Protein AF-A0A2A6P2Y0-F1 (afdb_monomer)

pLDDT: mean 92.46, std 8.44, range [58.28, 98.38]

Radius of gyration: 14.29 Å; Cα contacts (8 Å, |Δi|>4): 142; chains: 1; bounding box: 30×30×37 Å

Mean predicted aligned error: 3.89 Å

Sequence (111 aa):
MTQRHADSLEFLHALGSLYCRAGHHERGLVFLLLAAKIAPDNVAVLHSLAEAFVESGAGLRAIAAIDRIEDISEAVDPAVGRLRSKAQWLRGEKDRAREAFEAYLRARVAE

Foldseek 3Di:
DDPVLVVLLVVLQVVLLVCVVVVNLVVSLVSLVVSCVSPVLDLSSLCSNLVSCLSVLVLVSNVVSLVSNVVNDPDNDLVSLLSNLSSCVSVVVNVVSVVSVVVSVVVVVVD

Structure (mmCIF, N/CA/C/O backbone):
data_AF-A0A2A6P2Y0-F1
#
_entry.id   AF-A0A2A6P2Y0-F1
#
loop_
_atom_site.group_PDB
_atom_site.id
_atom_site.type_symbol
_atom_site.label_atom_id
_atom_site.label_alt_id
_atom_site.label_comp_id
_atom_site.label_asym_id
_atom_site.label_entity_id
_atom_site.label_seq_id
_atom_site.pdbx_PDB_ins_code
_atom_site.Cartn_x
_atom_site.Cartn_y
_atom_site.Cartn_z
_atom_site.occupancy
_atom_site.B_iso_or_equiv
_atom_site.auth_seq_id
_atom_site.auth_comp_id
_atom_site.auth_asym_id
_atom_site.auth_atom_id
_atom_site.pdbx_PDB_model_num
ATOM 1 N N . MET A 1 1 ? 5.922 -11.350 -21.339 1.00 61.22 1 MET A N 1
ATOM 2 C CA . MET A 1 1 ? 6.981 -10.543 -20.689 1.00 61.22 1 MET A CA 1
ATOM 3 C C . MET A 1 1 ? 8.326 -11.077 -21.178 1.00 61.22 1 MET A C 1
ATOM 5 O O . MET A 1 1 ? 8.456 -12.291 -21.245 1.00 61.22 1 MET A O 1
ATOM 9 N N . THR A 1 2 ? 9.276 -10.241 -21.612 1.00 82.12 2 THR A N 1
ATOM 10 C CA . THR A 1 2 ? 10.628 -10.717 -21.984 1.00 82.12 2 THR A CA 1
ATOM 11 C C . THR A 1 2 ? 11.497 -10.851 -20.731 1.00 82.12 2 THR A C 1
ATOM 13 O O . THR A 1 2 ? 11.271 -10.121 -19.768 1.00 82.12 2 THR A O 1
ATOM 16 N N . GLN A 1 3 ? 12.502 -11.736 -20.741 1.00 80.88 3 GLN A N 1
ATOM 17 C CA . GLN A 1 3 ? 13.393 -11.965 -19.589 1.00 80.88 3 GLN A CA 1
ATOM 18 C C . GLN A 1 3 ? 13.979 -10.656 -19.036 1.00 80.88 3 GLN A C 1
ATOM 20 O O . GLN A 1 3 ? 13.888 -10.373 -17.850 1.00 80.88 3 GLN A O 1
ATOM 25 N N . ARG A 1 4 ? 14.444 -9.775 -19.928 1.00 83.94 4 ARG A N 1
ATOM 26 C CA . ARG A 1 4 ? 14.985 -8.460 -19.564 1.00 83.94 4 ARG A CA 1
ATOM 27 C C . ARG A 1 4 ? 13.980 -7.566 -18.823 1.00 83.94 4 ARG A C 1
ATOM 29 O O . ARG A 1 4 ? 14.390 -6.776 -17.975 1.00 83.94 4 ARG A O 1
ATOM 36 N N . HIS A 1 5 ? 12.686 -7.650 -19.144 1.00 84.19 5 HIS A N 1
ATOM 37 C CA . HIS A 1 5 ? 11.650 -6.906 -18.421 1.00 84.19 5 HIS A CA 1
ATOM 38 C C . HIS A 1 5 ? 11.374 -7.501 -17.041 1.00 84.19 5 HIS A C 1
ATOM 40 O O . HIS A 1 5 ? 11.143 -6.727 -16.117 1.00 84.19 5 HIS A O 1
ATOM 46 N N . ALA A 1 6 ? 11.438 -8.827 -16.893 1.00 86.75 6 ALA A N 1
ATOM 47 C CA . ALA A 1 6 ? 11.303 -9.487 -15.597 1.00 86.75 6 ALA A CA 1
ATOM 48 C C . ALA A 1 6 ? 12.474 -9.131 -14.663 1.00 86.75 6 ALA A C 1
ATOM 50 O O . ALA A 1 6 ? 12.236 -8.661 -13.554 1.00 86.75 6 ALA A O 1
ATOM 51 N N . ASP A 1 7 ? 13.716 -9.211 -15.151 1.00 90.94 7 ASP A N 1
ATOM 52 C CA . ASP A 1 7 ? 14.904 -8.852 -14.362 1.00 90.94 7 ASP A CA 1
ATOM 53 C C . ASP A 1 7 ? 14.885 -7.361 -13.964 1.00 90.94 7 ASP A C 1
ATOM 55 O O . ASP A 1 7 ? 15.207 -6.984 -12.837 1.00 90.94 7 ASP A O 1
ATOM 59 N N . SER A 1 8 ? 14.456 -6.484 -14.884 1.00 94.06 8 SER A N 1
ATOM 60 C CA . SER A 1 8 ? 14.319 -5.048 -14.597 1.00 94.06 8 SER A CA 1
ATOM 61 C C . SER A 1 8 ? 13.226 -4.771 -13.563 1.00 94.06 8 SER A C 1
ATOM 63 O O . SER A 1 8 ? 13.391 -3.888 -12.723 1.00 94.06 8 SER A O 1
ATOM 65 N N . LEU A 1 9 ? 12.108 -5.500 -13.630 1.00 96.56 9 LEU A N 1
ATOM 66 C CA . LEU A 1 9 ? 11.003 -5.386 -12.682 1.00 96.56 9 LEU A CA 1
ATOM 67 C C . LEU A 1 9 ? 11.457 -5.767 -11.271 1.00 96.56 9 LEU A C 1
ATOM 69 O O . LEU A 1 9 ? 11.257 -4.984 -10.344 1.00 96.56 9 LEU A O 1
ATOM 73 N N . GLU A 1 10 ? 12.085 -6.934 -11.129 1.00 96.12 10 GLU A N 1
ATOM 74 C CA . GLU A 1 10 ? 12.587 -7.436 -9.848 1.00 96.12 10 GLU A CA 1
ATOM 75 C C . GLU A 1 10 ? 13.610 -6.471 -9.239 1.00 96.12 10 GLU A C 1
ATOM 77 O O . GLU A 1 10 ? 13.492 -6.089 -8.074 1.00 96.12 10 GLU A O 1
ATOM 82 N N . PHE A 1 11 ? 14.561 -5.991 -10.046 1.00 97.38 11 PHE A N 1
ATOM 83 C CA . PHE A 1 11 ? 15.572 -5.041 -9.591 1.00 97.38 11 PHE A CA 1
ATOM 84 C C . PHE A 1 11 ? 14.964 -3.716 -9.106 1.00 97.38 11 PHE A C 1
ATOM 86 O O . PHE A 1 11 ? 15.307 -3.232 -8.025 1.00 97.38 11 PHE A O 1
ATOM 93 N N . LEU A 1 12 ? 14.046 -3.126 -9.881 1.00 98.25 12 LEU A N 1
ATOM 94 C CA . LEU A 1 12 ? 13.383 -1.872 -9.511 1.00 98.25 12 LEU A CA 1
ATOM 95 C C . LEU A 1 12 ? 12.525 -2.033 -8.255 1.00 98.25 12 LEU A C 1
ATOM 97 O O . LEU A 1 12 ? 12.533 -1.154 -7.391 1.00 98.25 12 LEU A O 1
ATOM 101 N N . HIS A 1 13 ? 11.812 -3.153 -8.135 1.00 98.25 13 HIS A N 1
ATOM 102 C CA . HIS A 1 13 ? 11.020 -3.461 -6.951 1.00 98.25 13 HIS A CA 1
ATOM 103 C C . HIS A 1 13 ? 11.914 -3.577 -5.712 1.00 98.25 13 HIS A C 1
ATOM 105 O O . HIS A 1 13 ? 11.700 -2.848 -4.743 1.00 98.25 13 HIS A O 1
ATOM 111 N N . ALA A 1 14 ? 12.964 -4.399 -5.771 1.00 97.88 14 ALA A N 1
ATOM 112 C CA . ALA A 1 14 ? 13.893 -4.597 -4.661 1.00 97.88 14 ALA A CA 1
ATOM 113 C C . ALA A 1 14 ? 14.569 -3.287 -4.224 1.00 97.88 14 ALA A C 1
ATOM 115 O O . ALA A 1 14 ? 14.638 -2.986 -3.028 1.00 97.88 14 ALA A O 1
ATOM 116 N N . LEU A 1 15 ? 15.023 -2.474 -5.183 1.00 97.81 15 LEU A N 1
ATOM 117 C CA . LEU A 1 15 ? 15.647 -1.183 -4.902 1.00 97.81 15 LEU A CA 1
ATOM 118 C C . LEU A 1 15 ? 14.661 -0.208 -4.245 1.00 97.81 15 LEU A C 1
ATOM 120 O O . LEU A 1 15 ? 15.003 0.455 -3.263 1.00 97.81 15 LEU A O 1
ATOM 124 N N . GLY A 1 16 ? 13.429 -0.151 -4.752 1.00 98.00 16 GLY A N 1
ATOM 125 C CA . GLY A 1 16 ? 12.359 0.658 -4.179 1.00 98.00 16 GLY A CA 1
ATOM 126 C C . GLY A 1 16 ? 12.052 0.282 -2.733 1.00 98.00 16 GLY A C 1
ATOM 127 O O . GLY A 1 16 ? 12.089 1.141 -1.847 1.00 98.00 16 GLY A O 1
ATOM 128 N N . SER A 1 17 ? 11.848 -1.010 -2.474 1.00 97.00 17 SER A N 1
ATOM 129 C CA . SER A 1 17 ? 11.604 -1.538 -1.130 1.00 97.00 17 SER A CA 1
ATOM 130 C C . SER A 1 17 ? 12.778 -1.279 -0.180 1.00 97.00 17 SER A C 1
ATOM 132 O O . SER A 1 17 ? 12.556 -0.934 0.983 1.00 97.00 17 SER A O 1
ATOM 134 N N . LEU A 1 18 ? 14.026 -1.381 -0.652 1.00 97.81 18 LEU A N 1
ATOM 135 C CA . LEU A 1 18 ? 15.210 -1.091 0.161 1.00 97.81 18 LEU A CA 1
ATOM 136 C C . LEU A 1 18 ? 15.265 0.382 0.587 1.00 97.81 18 LEU A C 1
ATOM 138 O O . LEU A 1 18 ? 15.486 0.669 1.765 1.00 97.81 18 LEU A O 1
ATOM 142 N N . TYR A 1 19 ? 15.018 1.316 -0.336 1.00 97.62 19 TYR A N 1
ATOM 143 C CA . TYR A 1 19 ? 14.967 2.743 -0.004 1.00 97.62 19 TYR A CA 1
ATOM 144 C C . TYR A 1 19 ? 13.842 3.069 0.982 1.00 97.62 19 TYR A C 1
ATOM 146 O O . TYR A 1 19 ? 14.075 3.827 1.925 1.00 97.62 19 TYR A O 1
ATOM 154 N N . CYS A 1 20 ? 12.653 2.483 0.811 1.00 95.94 20 CYS A N 1
ATOM 155 C CA . CYS A 1 20 ? 11.547 2.648 1.757 1.00 95.94 20 CYS A CA 1
ATOM 156 C C . CYS A 1 20 ? 11.923 2.147 3.157 1.00 95.94 20 CYS A C 1
ATOM 158 O O . CYS A 1 20 ? 11.759 2.877 4.130 1.00 95.94 20 CYS A O 1
ATOM 160 N N . ARG A 1 21 ? 12.519 0.952 3.267 1.00 94.25 21 ARG A N 1
ATOM 161 C CA . ARG A 1 21 ? 12.985 0.394 4.552 1.00 94.25 21 ARG A CA 1
ATOM 162 C C . ARG A 1 21 ? 14.075 1.236 5.217 1.00 94.25 21 ARG A C 1
ATOM 164 O O . ARG A 1 21 ? 14.172 1.244 6.439 1.00 94.25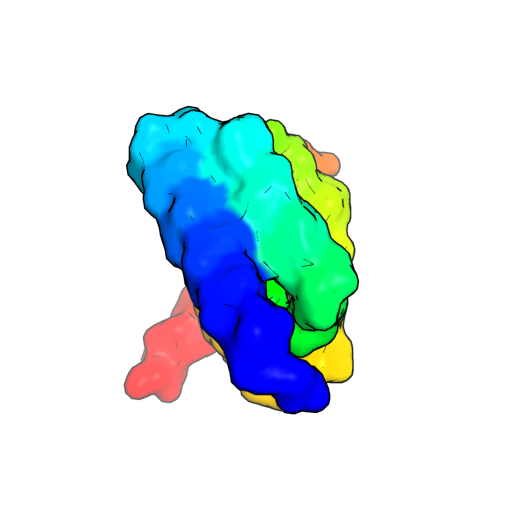 21 ARG A O 1
ATOM 171 N N . ALA A 1 22 ? 14.875 1.951 4.430 1.00 95.56 22 ALA A N 1
ATOM 172 C CA . ALA A 1 22 ? 15.867 2.906 4.919 1.00 95.56 22 ALA A CA 1
ATOM 173 C C . ALA A 1 22 ? 15.265 4.274 5.317 1.00 95.56 22 ALA A C 1
ATOM 175 O O . ALA A 1 22 ? 16.006 5.189 5.666 1.00 95.56 22 ALA A O 1
ATOM 176 N N . GLY A 1 23 ? 13.940 4.447 5.242 1.00 92.94 23 GLY A N 1
ATOM 177 C CA . GLY A 1 23 ? 13.243 5.700 5.550 1.00 92.94 23 GLY A CA 1
ATOM 178 C C . GLY A 1 23 ? 13.237 6.719 4.404 1.00 92.94 23 GLY A C 1
ATOM 179 O O . GLY A 1 23 ? 12.653 7.797 4.526 1.00 92.94 23 GLY A O 1
ATOM 180 N N . HIS A 1 24 ? 13.838 6.393 3.258 1.00 95.38 24 HIS A N 1
ATOM 181 C CA . HIS A 1 24 ? 13.871 7.242 2.067 1.00 95.38 24 HIS A CA 1
ATOM 182 C C . HIS A 1 24 ? 12.645 7.003 1.174 1.00 95.38 24 HIS A C 1
ATOM 184 O O . HIS A 1 24 ? 12.774 6.665 -0.005 1.00 95.38 24 HIS A O 1
ATOM 190 N N . HIS A 1 25 ? 11.449 7.185 1.737 1.00 91.56 25 HIS A N 1
ATOM 191 C CA . HIS A 1 25 ? 10.171 6.846 1.100 1.00 91.56 25 HIS A CA 1
ATOM 192 C C . HIS A 1 25 ? 9.981 7.498 -0.277 1.00 91.56 25 HIS A C 1
ATOM 194 O O . HIS A 1 25 ? 9.575 6.820 -1.213 1.00 91.56 25 HIS A O 1
ATOM 200 N N . GLU A 1 26 ? 10.343 8.774 -0.447 1.00 91.88 26 GLU A N 1
ATOM 201 C CA . GLU A 1 26 ? 10.222 9.464 -1.742 1.00 91.88 26 GLU A CA 1
ATOM 202 C C . GLU A 1 26 ? 11.089 8.827 -2.835 1.00 91.88 26 GLU A C 1
ATOM 204 O O . GLU A 1 26 ? 10.634 8.641 -3.962 1.00 91.88 26 GLU A O 1
ATOM 209 N N . ARG A 1 27 ? 12.329 8.441 -2.502 1.00 94.81 27 ARG A N 1
ATOM 210 C CA . ARG A 1 27 ? 13.227 7.760 -3.449 1.00 94.81 27 ARG A CA 1
ATOM 211 C C . ARG A 1 27 ? 12.732 6.353 -3.751 1.00 94.81 27 ARG A C 1
ATOM 213 O O . ARG A 1 27 ? 12.723 5.956 -4.911 1.00 94.81 27 ARG A O 1
ATOM 220 N N . GLY A 1 28 ? 12.288 5.625 -2.727 1.00 97.44 28 GLY A N 1
ATOM 221 C CA . GLY A 1 28 ? 11.715 4.293 -2.897 1.00 97.44 28 GLY A CA 1
ATOM 222 C C . GLY A 1 28 ? 10.491 4.306 -3.810 1.00 97.44 28 GLY A C 1
ATOM 223 O O . GLY A 1 28 ? 10.415 3.511 -4.747 1.00 97.44 28 GLY A O 1
ATOM 224 N N . LEU A 1 29 ? 9.601 5.288 -3.629 1.00 97.44 29 LEU A N 1
ATOM 225 C CA . LEU A 1 29 ? 8.430 5.498 -4.480 1.00 97.44 29 LEU A CA 1
ATOM 226 C C . LEU A 1 29 ? 8.792 5.659 -5.958 1.00 97.44 29 LEU A C 1
ATOM 228 O O . LEU A 1 29 ? 8.088 5.110 -6.799 1.00 97.44 29 LEU A O 1
ATOM 232 N N . VAL A 1 30 ? 9.882 6.354 -6.301 1.00 97.50 30 VAL A N 1
ATOM 233 C CA . VAL A 1 30 ? 10.303 6.496 -7.707 1.00 97.50 30 VAL A CA 1
ATOM 234 C C . VAL A 1 30 ? 10.544 5.128 -8.348 1.00 97.50 30 VAL A C 1
ATOM 236 O O . VAL A 1 30 ? 10.012 4.853 -9.424 1.00 97.50 30 VAL A O 1
ATOM 239 N N . PHE A 1 31 ? 11.300 4.250 -7.688 1.00 98.38 31 PHE A N 1
ATOM 240 C CA . PHE A 1 31 ? 11.608 2.925 -8.229 1.00 98.38 31 PHE A CA 1
ATOM 241 C C . PHE A 1 31 ? 10.380 2.013 -8.264 1.00 98.38 31 PHE A C 1
ATOM 243 O O . PHE A 1 31 ? 10.152 1.340 -9.268 1.00 98.38 31 PHE A O 1
ATOM 250 N N . LEU A 1 32 ? 9.541 2.053 -7.226 1.00 98.31 32 LEU A N 1
ATOM 251 C CA . LEU A 1 32 ? 8.293 1.287 -7.184 1.00 98.31 32 LEU A CA 1
ATOM 252 C C . LEU A 1 32 ? 7.300 1.735 -8.270 1.00 98.31 32 LEU A C 1
ATOM 254 O O . LEU A 1 32 ? 6.645 0.903 -8.893 1.00 98.31 32 LEU A O 1
ATOM 258 N N . LEU A 1 33 ? 7.221 3.036 -8.564 1.00 98.00 33 LEU A N 1
ATOM 259 C CA . LEU A 1 33 ? 6.394 3.559 -9.655 1.00 98.00 33 LEU A CA 1
ATOM 260 C C . LEU A 1 33 ? 6.930 3.145 -11.031 1.00 98.00 33 LEU A C 1
ATOM 262 O O . LEU A 1 33 ? 6.143 2.881 -11.938 1.00 98.00 33 LEU A O 1
ATOM 266 N N . LEU A 1 34 ? 8.253 3.065 -11.208 1.00 97.88 34 LEU A N 1
ATOM 267 C CA . LEU A 1 34 ? 8.849 2.523 -12.433 1.00 97.88 34 LEU A CA 1
ATOM 268 C C . LEU A 1 34 ? 8.561 1.024 -12.581 1.00 97.88 34 LEU A C 1
ATOM 270 O O . LEU A 1 34 ? 8.196 0.592 -13.673 1.00 97.88 34 LEU A O 1
ATOM 274 N N . ALA A 1 35 ? 8.651 0.251 -11.497 1.00 97.88 35 ALA A N 1
ATOM 275 C CA . ALA A 1 35 ? 8.263 -1.158 -11.481 1.00 97.88 35 ALA A CA 1
ATOM 276 C C . ALA A 1 35 ? 6.785 -1.3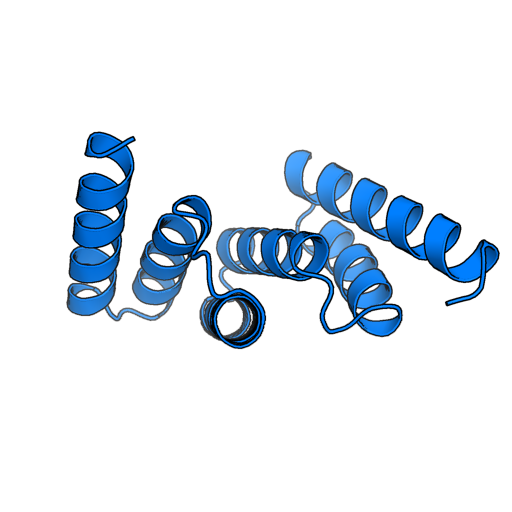36 -11.876 1.00 97.88 35 ALA A C 1
ATOM 278 O O . ALA A 1 35 ? 6.471 -2.130 -12.764 1.00 97.88 35 ALA A O 1
ATOM 279 N N . ALA A 1 36 ? 5.886 -0.517 -11.320 1.00 96.88 36 ALA A N 1
ATOM 280 C CA . ALA A 1 36 ? 4.463 -0.541 -11.657 1.00 96.88 36 ALA A CA 1
ATOM 281 C C . ALA A 1 36 ? 4.172 -0.119 -13.107 1.00 96.88 36 ALA A C 1
ATOM 283 O O . ALA A 1 36 ? 3.183 -0.554 -13.682 1.00 96.88 36 ALA A O 1
ATOM 284 N N . LYS A 1 37 ? 5.034 0.677 -13.754 1.00 96.56 37 LYS A N 1
ATOM 285 C CA . LYS A 1 37 ? 4.912 0.930 -15.202 1.00 96.56 37 LYS A CA 1
ATOM 286 C C . LYS A 1 37 ? 5.230 -0.304 -16.048 1.00 96.56 37 LYS A C 1
ATOM 288 O O . LYS A 1 37 ? 4.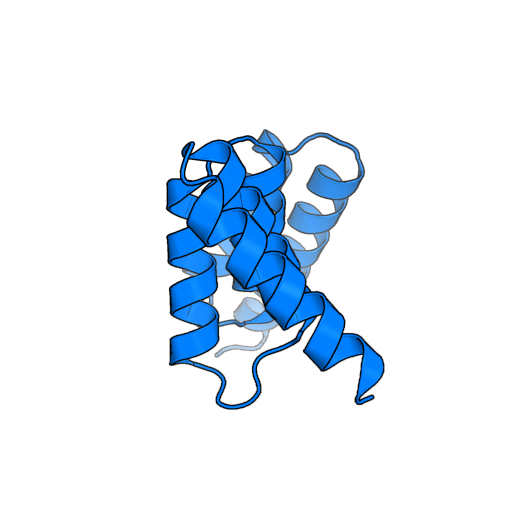666 -0.445 -17.128 1.00 96.56 37 LYS A O 1
ATOM 293 N N . ILE A 1 38 ? 6.138 -1.169 -15.590 1.00 95.88 38 ILE A N 1
ATOM 294 C CA . ILE A 1 38 ? 6.497 -2.414 -16.288 1.00 95.88 38 ILE A CA 1
ATOM 295 C C . ILE A 1 38 ? 5.425 -3.482 -16.056 1.00 95.88 38 ILE A C 1
ATOM 297 O O . ILE A 1 38 ? 5.062 -4.199 -16.988 1.00 95.88 38 ILE A O 1
ATOM 301 N N . ALA A 1 39 ? 4.918 -3.584 -14.827 1.00 95.62 39 ALA A N 1
ATOM 302 C CA . ALA A 1 39 ? 3.886 -4.540 -14.447 1.00 95.62 39 ALA A CA 1
ATOM 303 C C . ALA A 1 39 ? 2.833 -3.880 -13.532 1.00 95.62 39 ALA A C 1
ATOM 305 O O . ALA A 1 39 ? 2.946 -3.977 -12.308 1.00 95.62 39 ALA A O 1
ATOM 306 N N . PRO A 1 40 ? 1.809 -3.220 -14.111 1.00 94.94 40 PRO A N 1
ATOM 307 C CA . PRO A 1 40 ? 0.788 -2.486 -13.352 1.00 94.94 40 PRO A CA 1
ATOM 308 C C . PRO A 1 40 ? -0.031 -3.354 -12.398 1.00 94.94 40 PRO A C 1
ATOM 310 O O . PRO A 1 40 ? -0.468 -2.879 -11.357 1.00 94.94 40 PRO A O 1
ATOM 313 N N . ASP A 1 41 ? -0.188 -4.630 -12.745 1.00 94.19 41 ASP A N 1
ATOM 314 C CA . ASP A 1 41 ? -1.013 -5.596 -12.018 1.00 94.19 41 ASP A CA 1
ATOM 315 C C . ASP A 1 41 ? -0.173 -6.573 -11.180 1.00 94.19 41 ASP A C 1
ATOM 317 O O . ASP A 1 41 ? -0.658 -7.603 -10.714 1.00 94.19 41 ASP A O 1
ATOM 321 N N . ASN A 1 42 ? 1.118 -6.283 -10.982 1.00 94.56 42 ASN A N 1
ATOM 322 C CA . ASN A 1 42 ? 1.943 -7.089 -10.094 1.00 94.56 42 ASN A CA 1
ATOM 323 C C . ASN A 1 42 ? 1.593 -6.775 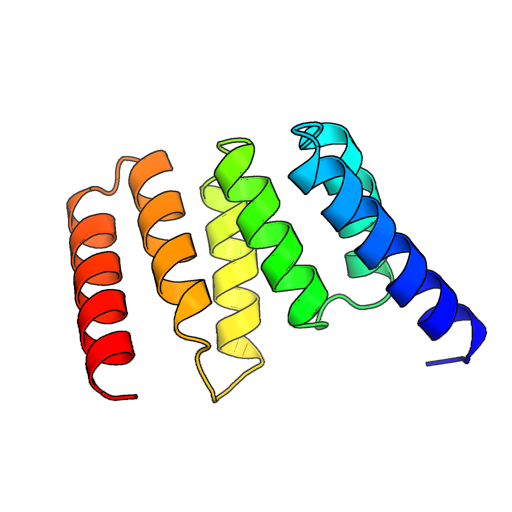-8.630 1.00 94.56 42 ASN A C 1
ATOM 325 O O . ASN A 1 42 ? 1.936 -5.712 -8.109 1.00 94.56 42 ASN A O 1
ATOM 329 N N . VAL A 1 43 ? 0.947 -7.733 -7.961 1.00 93.88 43 VAL A N 1
ATOM 330 C CA . VAL A 1 43 ? 0.475 -7.605 -6.573 1.00 93.88 43 VAL A CA 1
ATOM 331 C C . VAL A 1 43 ? 1.600 -7.244 -5.597 1.00 93.88 43 VAL A C 1
ATOM 333 O O . VAL A 1 43 ? 1.399 -6.404 -4.725 1.00 93.88 43 VAL A O 1
ATOM 336 N N . ALA A 1 44 ? 2.805 -7.798 -5.756 1.00 93.75 44 ALA A N 1
ATOM 337 C CA . ALA A 1 44 ? 3.922 -7.519 -4.850 1.00 93.75 44 ALA A CA 1
ATOM 338 C C . ALA A 1 44 ? 4.429 -6.068 -4.972 1.00 93.75 44 ALA A C 1
ATOM 340 O O . ALA A 1 44 ? 4.752 -5.417 -3.968 1.00 93.75 44 ALA A O 1
ATOM 341 N N . VAL A 1 45 ? 4.450 -5.534 -6.199 1.00 96.44 45 VAL A N 1
ATOM 342 C CA . VAL A 1 45 ? 4.781 -4.126 -6.462 1.00 96.44 45 VAL A CA 1
ATOM 343 C C . VAL A 1 45 ? 3.689 -3.206 -5.926 1.00 96.44 45 VAL A C 1
ATOM 345 O O . VAL A 1 45 ? 4.001 -2.229 -5.244 1.00 96.44 45 VAL A O 1
ATOM 348 N N . LEU A 1 46 ? 2.417 -3.527 -6.179 1.00 96.19 46 LEU A N 1
ATOM 349 C CA . LEU A 1 46 ? 1.278 -2.766 -5.659 1.00 96.19 46 LEU A CA 1
ATOM 350 C C . LEU A 1 46 ? 1.265 -2.741 -4.126 1.00 96.19 46 LEU A C 1
ATOM 352 O O . LEU A 1 46 ? 1.056 -1.681 -3.540 1.00 96.19 46 LEU A O 1
ATOM 356 N N . HIS A 1 47 ? 1.564 -3.865 -3.470 1.00 95.62 47 HIS A N 1
ATOM 357 C CA . HIS A 1 47 ? 1.668 -3.938 -2.013 1.00 95.62 47 HIS A CA 1
ATOM 358 C C . HIS A 1 47 ? 2.777 -3.014 -1.492 1.00 95.62 47 HIS A C 1
ATOM 360 O O . HIS A 1 47 ? 2.573 -2.242 -0.555 1.00 95.62 47 HIS A O 1
ATOM 366 N N . SER A 1 48 ? 3.948 -3.038 -2.135 1.00 96.19 48 SER A N 1
ATOM 367 C CA . SER A 1 48 ? 5.067 -2.164 -1.760 1.00 96.19 48 SER A CA 1
ATOM 368 C C . SER A 1 48 ? 4.746 -0.684 -1.994 1.00 96.19 48 SER A C 1
ATOM 370 O O . SER A 1 48 ? 5.129 0.163 -1.189 1.00 96.19 48 SER A O 1
ATOM 372 N N . LEU A 1 49 ? 4.003 -0.355 -3.058 1.00 97.44 49 LEU A N 1
ATOM 373 C CA . LEU A 1 49 ? 3.485 0.996 -3.288 1.00 97.44 49 LEU A CA 1
ATOM 374 C C . LEU A 1 49 ? 2.485 1.417 -2.212 1.00 97.44 49 LEU A C 1
ATOM 376 O O . LEU A 1 49 ? 2.573 2.542 -1.726 1.00 97.44 49 LEU A O 1
ATOM 380 N N . ALA A 1 50 ? 1.557 0.541 -1.826 1.00 96.69 50 ALA A N 1
ATOM 381 C CA . ALA A 1 50 ? 0.591 0.821 -0.771 1.00 96.69 50 ALA A CA 1
ATOM 382 C C . ALA A 1 50 ? 1.296 1.137 0.555 1.00 96.69 50 ALA A C 1
ATOM 384 O O . ALA A 1 50 ? 0.990 2.152 1.183 1.00 96.69 50 ALA A O 1
ATOM 385 N N . GLU A 1 51 ? 2.285 0.328 0.943 1.00 95.88 51 GLU A N 1
ATOM 386 C CA . GLU A 1 51 ? 3.106 0.575 2.131 1.00 95.88 51 GLU A CA 1
ATOM 387 C C . GLU A 1 51 ? 3.864 1.905 2.025 1.00 95.88 51 GLU A C 1
ATOM 389 O O . GLU A 1 51 ? 3.757 2.753 2.912 1.00 95.88 51 GLU A O 1
ATOM 394 N N . ALA A 1 52 ? 4.551 2.150 0.907 1.00 96.56 52 ALA A N 1
ATOM 395 C CA . ALA A 1 52 ? 5.303 3.382 0.700 1.00 96.56 52 ALA A CA 1
ATOM 396 C C . ALA A 1 52 ? 4.413 4.638 0.722 1.00 96.56 52 ALA A C 1
ATOM 398 O O . ALA A 1 52 ? 4.804 5.653 1.299 1.00 96.56 52 ALA A O 1
ATOM 399 N N . PHE A 1 53 ? 3.210 4.579 0.142 1.00 97.56 53 PHE A N 1
ATOM 400 C CA . PHE A 1 53 ? 2.243 5.676 0.195 1.00 97.56 53 PHE A CA 1
ATOM 401 C C . PHE A 1 53 ? 1.696 5.903 1.599 1.00 97.56 53 PHE A C 1
ATOM 403 O O . PHE A 1 53 ? 1.491 7.051 1.991 1.00 97.56 53 PHE A O 1
ATOM 410 N N . VAL A 1 54 ? 1.465 4.841 2.367 1.00 96.75 54 VAL A N 1
ATOM 411 C CA . VAL A 1 54 ? 1.062 4.956 3.769 1.00 96.75 54 VAL A CA 1
ATOM 412 C C . VAL A 1 54 ? 2.155 5.640 4.593 1.00 96.75 54 VAL A C 1
ATOM 414 O O . VAL A 1 54 ? 1.857 6.584 5.325 1.00 96.75 54 VAL A O 1
ATOM 417 N N . GLU A 1 55 ? 3.413 5.223 4.454 1.00 94.75 55 GLU A N 1
ATOM 418 C CA . GLU A 1 55 ? 4.521 5.843 5.193 1.00 94.75 55 GLU A CA 1
ATOM 419 C C . GLU A 1 55 ? 4.813 7.281 4.737 1.00 94.75 55 GLU A C 1
ATOM 421 O O . GLU A 1 55 ? 5.237 8.111 5.539 1.00 94.75 55 GLU A O 1
ATOM 426 N N . SER A 1 56 ? 4.519 7.623 3.479 1.00 94.06 56 SER A N 1
ATOM 427 C CA . SER A 1 56 ? 4.634 8.994 2.970 1.00 94.06 56 SER A CA 1
ATOM 428 C C . SER A 1 56 ? 3.392 9.863 3.231 1.00 94.06 56 SER A C 1
ATOM 430 O O . SER A 1 56 ? 3.301 10.965 2.688 1.00 94.06 56 SER A O 1
ATOM 432 N N . GLY A 1 57 ? 2.390 9.373 3.970 1.00 95.19 57 GLY A N 1
ATOM 433 C CA . GLY A 1 57 ? 1.151 10.110 4.264 1.00 95.19 57 GLY A CA 1
ATOM 434 C C . GLY A 1 57 ? 0.164 10.238 3.091 1.00 95.19 57 GLY A C 1
ATOM 435 O O . GLY A 1 57 ? -0.859 10.912 3.203 1.00 95.19 57 GLY A O 1
ATOM 436 N N . ALA A 1 58 ? 0.420 9.582 1.960 1.00 96.81 58 ALA A N 1
ATOM 437 C CA . ALA A 1 58 ? -0.395 9.634 0.748 1.00 96.81 58 ALA A CA 1
ATOM 438 C C . ALA A 1 58 ? -1.577 8.641 0.792 1.00 96.81 58 ALA A C 1
ATOM 440 O O . ALA A 1 58 ? -1.732 7.794 -0.092 1.00 96.81 58 ALA A O 1
ATOM 441 N N . GLY A 1 59 ? -2.445 8.768 1.802 1.00 97.56 59 GLY A N 1
ATOM 442 C CA . GLY A 1 59 ? -3.524 7.809 2.088 1.00 97.56 59 GLY A CA 1
ATOM 443 C C . GLY A 1 59 ? -4.469 7.518 0.913 1.00 97.56 59 GLY A C 1
ATOM 444 O O . GLY A 1 59 ? -4.855 6.373 0.708 1.00 97.56 59 GLY A O 1
ATOM 445 N N . LEU A 1 60 ? -4.799 8.513 0.079 1.00 97.88 60 LEU A N 1
ATOM 446 C CA . LEU A 1 60 ? -5.645 8.294 -1.105 1.00 97.88 60 LEU A CA 1
ATOM 447 C C . LEU A 1 60 ? -4.988 7.356 -2.132 1.00 97.88 60 LEU A C 1
ATOM 449 O O . LEU A 1 60 ? -5.651 6.481 -2.681 1.00 97.88 60 LEU A O 1
ATOM 453 N N . ARG A 1 61 ? -3.682 7.518 -2.375 1.00 97.81 61 ARG A N 1
ATOM 454 C CA . ARG A 1 61 ? -2.939 6.676 -3.327 1.00 97.81 61 ARG A CA 1
ATOM 455 C C . ARG A 1 61 ? -2.718 5.272 -2.778 1.00 97.81 61 ARG A C 1
ATOM 457 O O . ARG A 1 61 ? -2.759 4.317 -3.543 1.00 97.81 61 ARG A O 1
ATOM 464 N N . ALA A 1 62 ? -2.533 5.153 -1.463 1.00 97.69 62 ALA A N 1
ATOM 465 C CA . ALA A 1 62 ? -2.480 3.859 -0.798 1.00 97.69 62 ALA A CA 1
ATOM 466 C C . ALA A 1 62 ? -3.782 3.074 -0.994 1.00 97.69 62 ALA A C 1
ATOM 468 O O . ALA A 1 62 ? -3.722 1.923 -1.405 1.00 97.69 62 ALA A O 1
ATOM 469 N N . ILE A 1 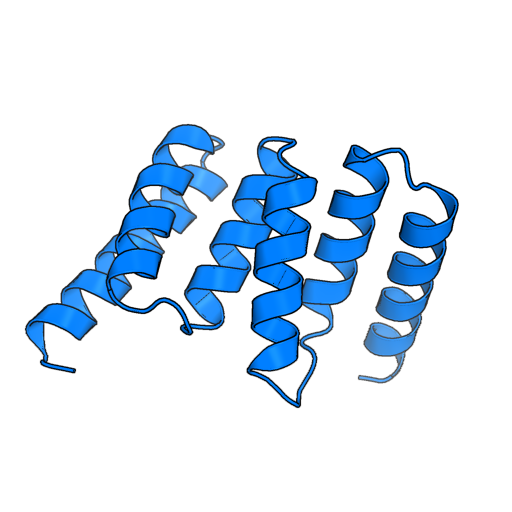63 ? -4.946 3.705 -0.775 1.00 97.44 63 ILE A N 1
ATOM 470 C CA . ILE A 1 63 ? -6.249 3.067 -1.021 1.00 97.44 63 ILE A CA 1
ATOM 471 C C . ILE A 1 63 ? -6.369 2.614 -2.475 1.00 97.44 63 ILE A C 1
ATOM 473 O O . ILE A 1 63 ? -6.678 1.457 -2.700 1.00 97.44 63 ILE A O 1
ATOM 477 N N . ALA A 1 64 ? -6.019 3.456 -3.448 1.00 97.19 64 ALA A N 1
ATOM 478 C CA . ALA A 1 64 ? -6.092 3.064 -4.856 1.00 97.19 64 ALA A CA 1
ATOM 479 C C . ALA A 1 64 ? -5.217 1.837 -5.194 1.00 97.19 64 ALA A C 1
ATOM 481 O O . ALA A 1 64 ? -5.634 0.974 -5.962 1.00 97.19 64 ALA A O 1
ATOM 482 N N . ALA A 1 65 ? -4.013 1.738 -4.619 1.00 96.38 65 ALA A N 1
ATOM 483 C CA . ALA A 1 65 ? -3.159 0.563 -4.796 1.00 96.38 65 ALA A CA 1
ATOM 484 C C . ALA A 1 65 ? -3.755 -0.689 -4.130 1.00 96.38 65 ALA A C 1
ATOM 486 O O . ALA A 1 65 ? -3.685 -1.772 -4.700 1.00 96.38 65 ALA A O 1
ATOM 487 N N . ILE A 1 66 ? -4.360 -0.531 -2.951 1.00 95.81 66 ILE A N 1
ATOM 488 C CA . ILE A 1 66 ? -5.028 -1.609 -2.210 1.00 95.81 66 ILE A CA 1
ATOM 489 C C . ILE A 1 66 ? -6.255 -2.119 -2.965 1.00 95.81 66 ILE A C 1
ATOM 491 O O . ILE A 1 66 ? -6.387 -3.324 -3.150 1.00 95.81 66 ILE A O 1
ATOM 495 N N . ASP A 1 67 ? -7.108 -1.215 -3.444 1.00 95.00 67 ASP A N 1
ATOM 496 C CA . ASP A 1 67 ? -8.287 -1.550 -4.244 1.00 95.00 67 ASP A CA 1
ATOM 497 C C . ASP A 1 67 ? -7.864 -2.366 -5.474 1.00 95.00 67 ASP A C 1
ATOM 499 O O . ASP A 1 67 ? -8.442 -3.408 -5.766 1.00 95.00 67 ASP A O 1
ATOM 503 N N . ARG A 1 68 ? -6.760 -1.970 -6.127 1.00 95.06 68 ARG A N 1
ATOM 504 C CA . ARG A 1 68 ? -6.227 -2.717 -7.269 1.00 95.06 68 ARG A CA 1
ATOM 505 C C . ARG A 1 68 ? -5.742 -4.123 -6.900 1.00 95.06 68 ARG A C 1
ATOM 507 O O . ARG A 1 68 ? -5.908 -5.030 -7.707 1.00 95.06 68 ARG A O 1
ATOM 514 N N . ILE A 1 69 ? -5.139 -4.319 -5.725 1.00 94.00 69 ILE A N 1
ATOM 515 C CA . ILE A 1 69 ? -4.735 -5.656 -5.249 1.00 94.00 69 ILE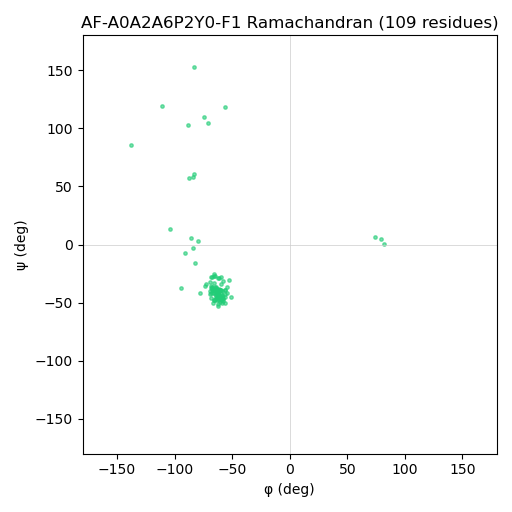 A CA 1
ATOM 516 C C . ILE A 1 69 ? -5.966 -6.545 -5.056 1.00 94.00 69 ILE A C 1
ATOM 518 O O . ILE A 1 69 ? -5.957 -7.690 -5.505 1.00 94.00 69 ILE A O 1
ATOM 522 N N . GLU A 1 70 ? -7.010 -6.013 -4.418 1.00 91.44 70 GLU A N 1
ATOM 523 C CA . GLU A 1 70 ? -8.266 -6.729 -4.160 1.00 91.44 70 GLU A CA 1
ATOM 524 C C . GLU A 1 70 ? -9.020 -7.068 -5.457 1.00 91.44 70 GLU A C 1
ATOM 526 O O . GLU A 1 70 ? -9.618 -8.135 -5.549 1.00 91.44 70 GLU A O 1
ATOM 531 N N . ASP A 1 71 ? -8.933 -6.219 -6.487 1.00 92.19 71 ASP A N 1
ATOM 532 C CA . ASP A 1 71 ? -9.504 -6.504 -7.812 1.00 92.19 71 ASP A CA 1
ATOM 533 C C . ASP A 1 71 ? -8.789 -7.656 -8.546 1.00 92.19 71 ASP A C 1
ATOM 535 O O . ASP A 1 71 ? -9.377 -8.299 -9.417 1.00 92.19 71 ASP A O 1
ATOM 539 N N . ILE A 1 72 ? -7.499 -7.877 -8.265 1.00 90.56 72 ILE A N 1
ATOM 540 C CA . ILE A 1 72 ? -6.660 -8.866 -8.965 1.00 90.56 72 ILE A CA 1
ATOM 541 C C . ILE A 1 72 ? -6.636 -10.208 -8.226 1.00 90.56 72 ILE A C 1
ATOM 543 O O . ILE A 1 72 ? -6.577 -11.259 -8.865 1.00 90.56 72 ILE A O 1
ATOM 547 N N . SER A 1 73 ? -6.627 -10.185 -6.892 1.00 81.69 73 SER A 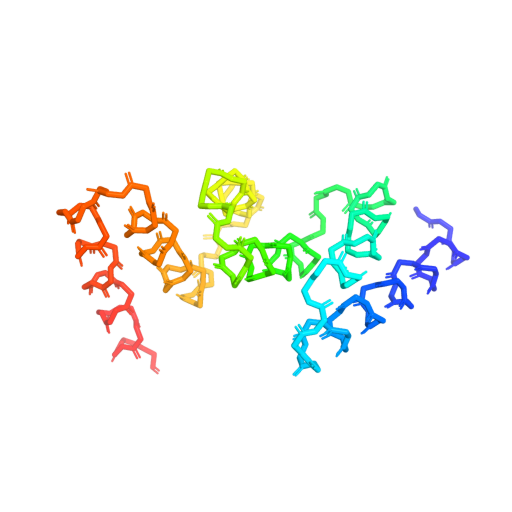N 1
ATOM 548 C CA . SER A 1 73 ? -6.438 -11.370 -6.055 1.00 81.69 73 SER A CA 1
ATOM 549 C C . SER A 1 73 ? -7.719 -11.739 -5.312 1.00 81.69 73 SER A C 1
ATOM 551 O O . SER A 1 73 ? -8.171 -10.993 -4.450 1.00 81.69 73 SER A O 1
ATOM 553 N N . GLU A 1 74 ? -8.251 -12.940 -5.563 1.00 67.50 74 GLU A N 1
ATOM 554 C CA . GLU A 1 74 ? -9.347 -13.509 -4.756 1.00 67.50 74 GLU A CA 1
ATOM 555 C C . GLU A 1 74 ? -8.913 -13.807 -3.311 1.00 67.50 74 GLU A C 1
ATOM 557 O O . GLU A 1 74 ? -9.729 -13.773 -2.390 1.00 67.50 74 GLU A O 1
ATOM 562 N N . ALA A 1 75 ? -7.622 -14.075 -3.092 1.00 65.62 75 ALA A N 1
ATOM 563 C CA . ALA A 1 75 ? -7.055 -14.225 -1.760 1.00 65.62 75 ALA A CA 1
ATOM 564 C C . ALA A 1 75 ? -6.616 -12.850 -1.245 1.00 65.62 75 ALA A C 1
ATOM 566 O O . ALA A 1 75 ? -5.585 -12.313 -1.664 1.00 65.62 75 ALA A O 1
ATOM 567 N N . VAL A 1 76 ? -7.414 -12.270 -0.349 1.00 61.72 76 VAL A N 1
ATOM 568 C CA . VAL A 1 76 ? -7.059 -11.032 0.350 1.00 61.72 76 VAL A CA 1
ATOM 569 C C . VAL A 1 76 ? -5.947 -11.358 1.341 1.00 61.72 76 VAL A C 1
ATOM 571 O O . VAL A 1 76 ? -6.206 -11.955 2.382 1.00 61.72 76 VAL A O 1
ATOM 574 N N . ASP A 1 77 ? -4.711 -10.968 1.022 1.00 72.88 77 ASP A N 1
ATOM 575 C CA . ASP A 1 77 ? -3.605 -11.005 1.979 1.00 72.88 77 ASP A CA 1
ATOM 576 C C . ASP A 1 77 ? -4.001 -10.171 3.214 1.00 72.88 77 ASP A C 1
ATOM 578 O O . ASP A 1 77 ? -4.224 -8.957 3.083 1.00 72.88 77 ASP A O 1
ATOM 582 N N . PRO A 1 78 ? -4.091 -10.772 4.418 1.00 76.56 78 PRO A N 1
ATOM 583 C CA . PRO A 1 78 ? -4.449 -10.044 5.629 1.00 76.56 78 PRO A CA 1
ATOM 584 C C . PRO A 1 78 ? -3.566 -8.810 5.861 1.00 76.56 78 PRO A C 1
ATOM 586 O O . PRO A 1 78 ? -4.041 -7.800 6.389 1.00 76.56 78 PRO A O 1
ATOM 589 N N . ALA A 1 79 ? -2.302 -8.823 5.420 1.00 77.75 79 ALA A N 1
ATOM 590 C CA . ALA A 1 79 ? -1.392 -7.685 5.542 1.00 77.75 79 ALA A CA 1
ATOM 591 C C . ALA A 1 79 ? -1.921 -6.407 4.860 1.00 77.75 79 ALA A C 1
ATOM 593 O O . ALA A 1 79 ? -1.692 -5.300 5.369 1.00 77.75 79 ALA A O 1
ATOM 594 N N . VAL A 1 80 ? -2.695 -6.546 3.778 1.00 89.69 80 VAL A N 1
ATOM 595 C CA . VAL A 1 80 ? -3.324 -5.436 3.045 1.00 89.69 80 VAL A CA 1
ATOM 596 C C . VAL A 1 80 ? -4.402 -4.752 3.892 1.00 89.69 80 VAL A C 1
ATOM 598 O O . VAL A 1 80 ? -4.500 -3.521 3.898 1.00 89.69 80 VAL A O 1
ATOM 601 N N . GLY A 1 81 ? -5.149 -5.512 4.700 1.00 92.06 81 GLY A N 1
ATOM 602 C CA . GLY A 1 81 ? -6.170 -4.971 5.606 1.00 92.06 81 GLY A CA 1
ATOM 603 C C . GLY A 1 81 ? -5.593 -3.997 6.641 1.00 92.06 81 GLY A C 1
ATOM 604 O O . GLY A 1 81 ? -6.162 -2.930 6.898 1.00 92.06 81 GLY A O 1
ATOM 605 N N . ARG A 1 82 ? -4.399 -4.299 7.170 1.00 94.50 82 ARG A N 1
ATOM 606 C CA . ARG A 1 82 ? -3.662 -3.385 8.062 1.00 94.50 82 ARG A CA 1
ATOM 607 C C . ARG A 1 82 ? -3.297 -2.075 7.356 1.00 94.50 82 ARG A C 1
ATOM 609 O O . ARG A 1 82 ? -3.436 -1.002 7.948 1.00 94.50 82 ARG A O 1
ATOM 616 N N . LEU A 1 83 ? -2.834 -2.146 6.105 1.00 95.88 83 LEU A N 1
ATOM 617 C CA . LEU A 1 83 ? -2.476 -0.961 5.317 1.00 95.88 83 LEU A CA 1
ATOM 618 C C . LEU A 1 83 ? -3.708 -0.108 4.993 1.00 95.88 83 LEU A C 1
ATOM 620 O O . LEU A 1 83 ? -3.640 1.117 5.110 1.00 95.88 83 LEU A O 1
ATOM 624 N N . ARG A 1 84 ? -4.848 -0.736 4.675 1.00 96.44 84 ARG A N 1
ATOM 625 C CA . ARG A 1 84 ? -6.120 -0.040 4.420 1.00 96.44 84 ARG A CA 1
ATOM 626 C C . ARG A 1 84 ? -6.579 0.762 5.629 1.00 96.44 84 ARG A C 1
ATOM 628 O O . ARG A 1 84 ? -6.908 1.939 5.482 1.00 96.44 84 ARG A O 1
ATOM 635 N N . SER A 1 85 ? -6.523 0.162 6.817 1.00 97.12 85 SER A N 1
ATOM 636 C CA . SER A 1 85 ? -6.817 0.864 8.068 1.00 97.12 85 SER A CA 1
ATOM 637 C C . SER A 1 85 ? -5.934 2.107 8.249 1.00 97.12 85 SER A C 1
ATOM 639 O O . SER A 1 85 ? -6.446 3.211 8.451 1.00 97.12 85 SER A O 1
ATOM 641 N N . LYS A 1 86 ? -4.608 1.973 8.092 1.00 97.44 86 LYS A N 1
ATOM 642 C CA . LYS A 1 86 ? -3.678 3.110 8.230 1.00 97.44 86 LYS A CA 1
ATOM 643 C C . LYS A 1 86 ? -3.932 4.189 7.167 1.00 97.44 86 LYS A C 1
ATOM 645 O O . LYS A 1 86 ? -3.903 5.378 7.481 1.00 97.44 86 LYS A O 1
ATOM 650 N N . ALA A 1 87 ? -4.251 3.803 5.934 1.00 97.88 87 ALA A N 1
ATOM 651 C CA . ALA A 1 87 ? -4.588 4.735 4.861 1.00 97.88 87 ALA A CA 1
ATOM 652 C C . ALA A 1 87 ? -5.896 5.507 5.126 1.00 97.88 87 ALA A C 1
ATOM 654 O O . ALA A 1 87 ? -5.944 6.719 4.910 1.00 97.88 87 ALA A O 1
ATOM 655 N N . GLN A 1 88 ? -6.936 4.846 5.641 1.00 98.12 88 GLN A N 1
ATOM 656 C CA . GLN A 1 88 ? -8.190 5.492 6.059 1.00 98.12 88 GLN A CA 1
ATOM 657 C C . GLN A 1 88 ? -7.971 6.446 7.237 1.00 98.12 88 GLN A C 1
ATOM 659 O O . GLN A 1 88 ? -8.503 7.557 7.242 1.00 98.12 88 GLN A O 1
ATOM 664 N N . TRP A 1 89 ? -7.121 6.062 8.193 1.00 98.19 89 TRP A N 1
ATOM 665 C CA . TRP A 1 89 ? -6.745 6.928 9.308 1.00 98.19 89 TRP A CA 1
ATOM 666 C C . TRP A 1 89 ? -6.091 8.227 8.825 1.00 98.19 89 TRP A C 1
ATOM 668 O O . TRP A 1 89 ? -6.486 9.311 9.256 1.00 98.19 89 TRP A O 1
ATOM 678 N N . LEU A 1 90 ? -5.143 8.137 7.884 1.00 97.81 90 LEU A N 1
ATOM 679 C CA . LEU A 1 90 ? -4.492 9.303 7.267 1.00 97.81 90 LEU A CA 1
ATOM 680 C C . LEU A 1 90 ? -5.482 10.231 6.552 1.00 97.81 90 LEU A C 1
ATOM 682 O O . LEU A 1 90 ? -5.244 11.432 6.458 1.00 97.81 90 LEU A O 1
ATOM 686 N N . ARG A 1 91 ? -6.599 9.687 6.063 1.00 97.12 91 ARG A N 1
ATOM 687 C CA . ARG A 1 91 ? -7.680 10.449 5.423 1.00 97.12 91 ARG A CA 1
ATOM 688 C C . ARG A 1 91 ? -8.682 11.051 6.414 1.00 97.12 91 ARG A C 1
ATOM 690 O O . ARG A 1 91 ? -9.601 11.740 5.988 1.00 97.12 91 ARG A O 1
ATOM 697 N N . GLY A 1 92 ? -8.529 10.795 7.713 1.00 96.69 92 GLY A N 1
ATOM 698 C CA . GLY A 1 92 ? -9.474 11.229 8.745 1.00 96.69 92 GLY A CA 1
ATOM 699 C C . GLY A 1 92 ? -10.725 10.351 8.863 1.00 96.69 92 GLY A C 1
ATOM 700 O O . GLY A 1 92 ? -11.601 10.651 9.671 1.00 96.69 92 GLY A O 1
ATOM 701 N N . GLU A 1 93 ? -10.802 9.244 8.122 1.00 97.19 93 GLU A N 1
ATOM 702 C CA . GLU A 1 93 ? -11.930 8.303 8.114 1.00 97.19 93 GLU A CA 1
ATOM 703 C C . GLU A 1 93 ? -11.810 7.310 9.282 1.00 97.19 93 GLU A C 1
ATOM 705 O O . GLU A 1 93 ? -11.650 6.106 9.088 1.00 97.19 93 GLU A O 1
ATOM 710 N N . LYS A 1 94 ? -11.819 7.829 10.515 1.00 95.81 94 LYS A N 1
ATOM 711 C CA . LYS A 1 94 ? -11.460 7.067 11.724 1.00 95.81 94 LYS A CA 1
ATOM 712 C C . LYS A 1 94 ? -12.353 5.853 11.980 1.00 95.81 94 LYS A C 1
ATOM 714 O O . LYS A 1 94 ? -11.831 4.812 12.368 1.00 95.81 94 LYS A O 1
ATOM 719 N N . ASP A 1 95 ? -13.656 5.971 11.739 1.00 97.06 95 ASP A N 1
ATOM 720 C CA . ASP A 1 95 ? -14.597 4.864 11.949 1.00 97.06 95 ASP A CA 1
ATOM 721 C C . ASP A 1 95 ? -14.295 3.707 10.991 1.00 97.06 95 ASP A C 1
ATOM 723 O O . ASP A 1 95 ? -14.082 2.576 11.421 1.00 97.06 95 ASP A O 1
ATOM 727 N N . ARG A 1 96 ? -14.110 4.017 9.701 1.00 95.88 96 ARG A N 1
ATOM 728 C CA . ARG A 1 96 ? -13.719 3.028 8.684 1.00 95.88 96 ARG A CA 1
ATOM 729 C C . ARG A 1 96 ? -12.356 2.410 8.989 1.00 95.88 96 ARG A C 1
ATOM 731 O O . ARG A 1 96 ? -12.199 1.197 8.892 1.00 95.88 96 ARG A O 1
ATOM 738 N N . ALA A 1 97 ? -11.390 3.230 9.411 1.00 96.94 97 ALA A N 1
ATOM 739 C CA . ALA A 1 97 ? -10.059 2.766 9.791 1.00 96.94 97 ALA A CA 1
ATOM 740 C C . ALA A 1 97 ? -10.114 1.752 10.939 1.00 96.94 97 ALA A C 1
ATOM 742 O O . ALA A 1 97 ? -9.379 0.760 10.925 1.00 96.94 97 ALA A O 1
ATOM 743 N N . ARG A 1 98 ? -10.989 1.991 11.922 1.00 96.81 98 ARG A N 1
ATOM 744 C CA . ARG A 1 98 ? -11.218 1.078 13.041 1.00 96.81 98 ARG A CA 1
ATOM 745 C C . ARG A 1 98 ? -11.846 -0.229 12.569 1.00 96.81 98 ARG A C 1
ATOM 747 O O . ARG A 1 98 ? -11.307 -1.286 12.882 1.00 96.81 98 ARG A O 1
ATOM 754 N N . GLU A 1 99 ? -12.921 -0.163 11.792 1.00 94.69 99 GLU A N 1
ATOM 755 C CA . GLU A 1 99 ? -13.590 -1.350 11.244 1.00 94.69 99 GLU A CA 1
ATOM 756 C C . GLU A 1 99 ? -12.626 -2.225 10.429 1.00 94.69 99 GLU A C 1
ATOM 758 O O . GLU A 1 99 ? -12.566 -3.442 10.625 1.00 94.69 99 GLU A O 1
ATOM 763 N N . ALA A 1 100 ? -11.814 -1.604 9.567 1.00 92.19 100 ALA A N 1
ATOM 764 C CA . ALA A 1 100 ? -10.805 -2.295 8.769 1.00 92.19 100 ALA A CA 1
ATOM 765 C C . ALA A 1 100 ? -9.726 -2.957 9.642 1.00 92.19 100 ALA A C 1
ATOM 767 O O . ALA A 1 100 ? -9.305 -4.081 9.366 1.00 92.19 100 ALA A O 1
ATOM 768 N N . PHE A 1 101 ? -9.294 -2.294 10.720 1.00 94.81 101 PHE A N 1
ATOM 769 C CA . PHE A 1 101 ? -8.317 -2.869 11.644 1.00 94.81 101 PHE A CA 1
ATOM 770 C C . PHE A 1 101 ? -8.889 -4.052 12.424 1.00 94.81 101 PHE A C 1
ATOM 772 O O . PHE A 1 101 ? -8.225 -5.074 12.572 1.00 94.81 101 PHE A O 1
ATOM 779 N N . GLU A 1 102 ? -10.132 -3.944 12.893 1.00 93.88 102 GLU A N 1
ATOM 780 C CA . GLU A 1 102 ? -10.818 -5.037 13.580 1.00 93.88 102 GLU A CA 1
ATOM 781 C C . GLU A 1 102 ? -11.014 -6.244 12.652 1.00 93.88 102 GLU A C 1
ATOM 783 O O . GLU A 1 102 ? -10.815 -7.383 13.077 1.00 93.88 102 GLU A O 1
ATOM 788 N N . ALA A 1 103 ? -11.347 -6.015 11.377 1.00 90.12 103 ALA A N 1
ATOM 789 C CA . ALA A 1 103 ? -11.416 -7.073 10.370 1.00 90.12 103 ALA A CA 1
ATOM 790 C C . ALA A 1 103 ? -10.056 -7.757 10.157 1.00 90.12 103 ALA A C 1
ATOM 792 O O . ALA A 1 103 ? -9.989 -8.986 10.174 1.00 90.12 103 ALA A O 1
ATOM 793 N N . TYR A 1 104 ? -8.976 -6.977 10.046 1.00 90.94 104 TYR A N 1
ATOM 794 C CA . TYR A 1 104 ? -7.610 -7.501 9.966 1.00 90.94 104 TYR A CA 1
ATOM 795 C C . TYR A 1 104 ? -7.247 -8.372 11.179 1.00 90.94 104 TYR A C 1
ATOM 797 O O . TYR A 1 104 ? -6.723 -9.474 11.016 1.00 90.94 104 TYR A O 1
ATOM 805 N N . LEU A 1 105 ? -7.554 -7.915 12.399 1.00 91.62 105 LEU A N 1
ATOM 806 C CA . LEU A 1 105 ? -7.277 -8.682 13.616 1.00 91.62 105 LEU A CA 1
ATOM 807 C C . LEU A 1 105 ? -8.057 -10.000 13.655 1.00 91.62 105 LEU A C 1
ATOM 809 O O . LEU A 1 105 ? -7.488 -11.019 14.037 1.00 91.62 105 LEU A O 1
ATOM 813 N N . ARG A 1 106 ? -9.330 -10.001 13.240 1.00 90.25 106 ARG A N 1
ATOM 814 C CA . ARG A 1 106 ? -10.132 -11.233 13.161 1.00 90.25 106 ARG A CA 1
ATOM 815 C C . ARG A 1 106 ? -9.547 -12.233 12.166 1.00 90.25 106 ARG A C 1
ATOM 817 O O . ARG A 1 106 ? -9.462 -13.408 12.500 1.00 90.25 106 ARG A O 1
ATOM 824 N N . ALA A 1 107 ? -9.125 -11.771 10.988 1.00 86.50 107 ALA A N 1
ATOM 825 C CA . ALA A 1 107 ? -8.521 -12.628 9.968 1.00 86.50 107 ALA A CA 1
ATOM 826 C C . ALA A 1 107 ? -7.215 -13.271 10.460 1.00 86.50 107 ALA A C 1
ATOM 828 O O . ALA A 1 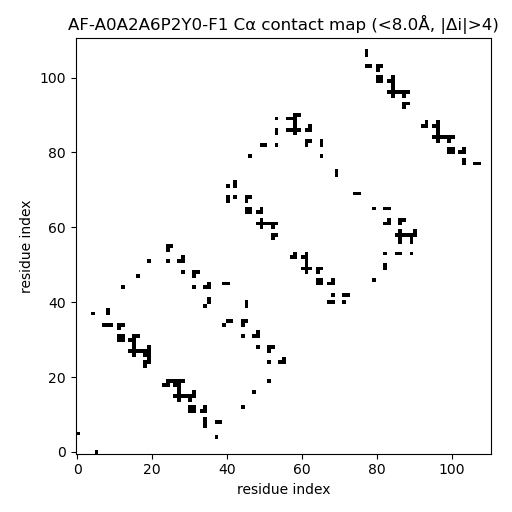107 ? -7.036 -14.474 10.329 1.00 86.50 107 ALA A O 1
ATOM 829 N N . ARG A 1 108 ? -6.350 -12.492 11.123 1.00 83.69 108 ARG A N 1
ATOM 830 C CA . ARG A 1 108 ? -5.064 -12.972 11.655 1.00 83.69 108 ARG A CA 1
ATOM 831 C C . ARG A 1 108 ? -5.194 -14.030 12.759 1.00 83.69 108 ARG A C 1
ATOM 833 O O . ARG A 1 108 ? -4.267 -14.795 12.975 1.00 83.69 108 ARG A O 1
ATOM 840 N N . VAL A 1 109 ? -6.292 -14.028 13.513 1.00 82.69 109 VAL A N 1
ATOM 841 C CA . VAL A 1 109 ? -6.537 -15.008 14.590 1.00 82.69 109 VAL A CA 1
ATOM 842 C C . VAL A 1 109 ? -7.094 -16.331 14.042 1.00 82.69 109 VAL A C 1
ATOM 844 O O . VAL A 1 109 ? -7.086 -17.331 14.753 1.00 82.69 109 VAL A O 1
ATOM 847 N N . ALA A 1 110 ? -7.589 -16.341 12.801 1.00 70.94 110 ALA A N 1
ATOM 848 C CA . ALA A 1 110 ? -8.157 -17.521 12.152 1.00 70.94 110 ALA A CA 1
ATOM 849 C C . ALA A 1 110 ? -7.133 -18.354 11.345 1.00 70.94 110 ALA A C 1
ATOM 851 O O . ALA A 1 110 ? -7.498 -19.430 10.873 1.00 70.94 110 ALA A O 1
ATOM 852 N N . GLU A 1 111 ? -5.897 -17.864 11.191 1.00 58.28 111 GLU A N 1
ATOM 853 C CA . GLU A 1 111 ? -4.733 -18.566 10.610 1.00 58.28 111 GLU A CA 1
ATOM 854 C C . GLU A 1 111 ? -3.922 -19.310 11.680 1.00 58.28 111 GLU A C 1
ATOM 856 O O . GLU A 1 111 ? -3.455 -20.433 11.380 1.00 58.28 111 GLU A O 1
#

Nearest PDB structures (foldseek):
  7qij-assembly2_LC  TM=9.020E-01  e=4.033E-04  Yersinia enterocolitica
  4zlh-assembly1_A  TM=7.784E-01  e=1.087E-01  Escherichia coli O157:H7
  2vq2-assembly1_A-2  TM=7.574E-01  e=1.144E-01  Neisseria meningitidis
  6gmh-assembly1_Q  TM=7.941E-01  e=2.761E-01  Homo sapiens
  4hnw-assembly1_A  TM=6.271E-01  e=2.364E-01  Saccharomyces cerevisiae S288C

Secondary structure (DSS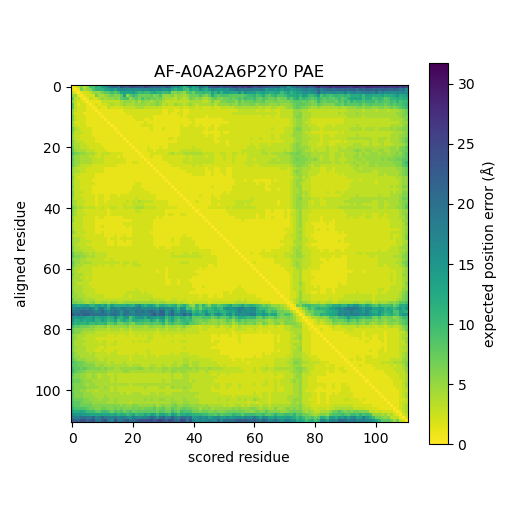P, 8-state):
--HHHHHHHHHHHHHHHHHHHTT-HHHHHHHHHHHHHH-TT-HHHHHHHHHHHHHTT-HHHHHHHHHHHHHH-SS--HHHHHHHHHHHHHTT-HHHHHHHHHHHHHHHH--

Solvent-accessible surface area (backbone atoms only — not comparable to full-atom values): 5690 Å² total; per-residue (Å²): 134,56,70,71,56,52,55,51,33,53,51,28,34,54,52,8,54,49,30,34,76,71,69,40,32,74,64,8,46,54,29,28,53,52,22,33,70,76,42,74,84,37,54,72,48,33,51,52,43,22,51,38,24,41,77,65,64,38,13,71,61,14,44,56,30,47,54,52,41,57,75,72,34,91,72,72,57,57,72,54,32,49,51,48,12,55,13,28,43,66,67,68,40,51,69,60,15,48,54,34,37,54,52,26,53,56,54,65,73,76,111